Protein AF-A0A1V3WRS3-F1 (afdb_monomer)

Nearest PDB structures (foldseek):
  6uuj-assembly3_G  TM=9.631E-01  e=1.155E-05  Mycobacterium tuberculosis H37Rv
  5xfs-assembly1_A  TM=9.605E-01  e=1.353E-02  Mycobacterium tuberculosis H37Rv
  4w4k-assembly2_C  TM=9.238E-01  e=1.215E-01  Mycobacterium tuberculosis str. Erdman = ATCC 35801
  2g38-assembly2_C  TM=9.217E-01  e=1.394E-01  Mycobacterium tuberculosis H37Rv
  4w4k-assembly1_A  TM=9.145E-01  e=1.301E-01  Mycobacterium tuberculosis str. Erdman = ATCC 35801

Mean predicted aligned error: 4.62 Å

Foldseek 3Di:
DVVVLVVLVVVLVVCLCVQQQFDFPDDDPVSVVVSNVRNVVSVVVSVVSVVVS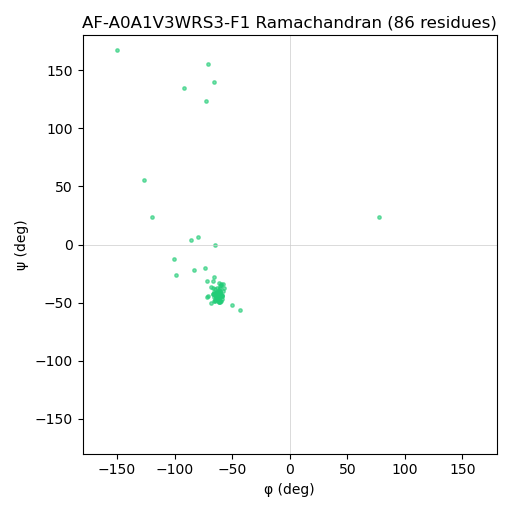VVVVVVVVVVVVVVVVVVVVVVVVVVVCVVVVVPD

Solvent-accessible surface area (backbone atoms only — not comparable to full-atom values): 4763 Å² total; per-residue (Å²): 94,65,72,58,41,52,51,49,51,53,54,50,62,70,44,43,64,74,39,43,60,44,73,47,92,46,92,50,71,65,36,45,52,49,19,52,49,47,14,51,51,31,46,56,50,51,52,54,51,52,54,50,46,52,50,52,46,55,51,36,50,57,53,50,55,49,51,51,51,50,54,52,49,52,52,52,49,51,51,50,41,55,74,72,49,72,85,116

Organism: Mycobacterium kansasii (NCBI:txid1768)

Structure (mmCIF, N/CA/C/O backbone):
data_AF-A0A1V3WRS3-F1
#
_entry.id   AF-A0A1V3WRS3-F1
#
loop_
_atom_site.group_PDB
_atom_site.id
_atom_site.type_symbol
_atom_site.label_atom_id
_atom_site.label_alt_id
_atom_site.label_comp_id
_atom_site.label_asym_id
_atom_site.label_entity_id
_atom_site.label_seq_id
_atom_site.pdbx_PDB_ins_code
_atom_site.Cartn_x
_atom_site.Cartn_y
_atom_site.Cartn_z
_atom_site.occupancy
_atom_site.B_iso_or_equiv
_atom_site.auth_seq_id
_atom_site.auth_comp_id
_atom_site.auth_asym_id
_atom_site.auth_atom_id
_atom_site.pdbx_PDB_model_num
ATOM 1 N N . MET A 1 1 ? 8.949 -1.689 -12.241 1.00 91.56 1 MET A N 1
ATOM 2 C CA . MET A 1 1 ? 8.218 -0.899 -11.225 1.00 91.56 1 MET A CA 1
ATOM 3 C C . MET A 1 1 ? 6.779 -1.365 -11.069 1.00 91.56 1 MET A C 1
ATOM 5 O O . MET A 1 1 ? 6.388 -1.624 -9.944 1.00 91.56 1 MET A O 1
ATOM 9 N N . GLU A 1 2 ? 6.043 -1.589 -12.161 1.00 92.31 2 GLU A N 1
ATOM 10 C CA . GLU A 1 2 ? 4.647 -2.067 -12.150 1.00 92.31 2 GLU A CA 1
ATOM 11 C C . GLU A 1 2 ? 4.354 -3.205 -11.149 1.00 92.31 2 GLU A C 1
ATOM 13 O O . GLU A 1 2 ? 3.531 -3.035 -10.253 1.00 92.31 2 GLU A O 1
ATOM 18 N N . ALA A 1 3 ? 5.075 -4.331 -11.224 1.00 95.44 3 ALA A N 1
ATOM 19 C CA . ALA A 1 3 ? 4.853 -5.471 -10.326 1.00 95.44 3 ALA A CA 1
ATOM 20 C C . ALA A 1 3 ? 5.078 -5.137 -8.837 1.00 95.44 3 ALA A C 1
ATOM 22 O O . ALA A 1 3 ? 4.397 -5.675 -7.963 1.00 95.44 3 ALA A O 1
ATOM 23 N N . LEU A 1 4 ? 6.022 -4.239 -8.538 1.00 96.00 4 LEU A N 1
ATOM 24 C CA . LEU A 1 4 ? 6.282 -3.789 -7.172 1.00 96.00 4 LEU A CA 1
ATOM 25 C C . LEU A 1 4 ? 5.149 -2.885 -6.674 1.00 96.00 4 LEU A C 1
ATOM 27 O O . LEU A 1 4 ? 4.656 -3.099 -5.570 1.00 96.00 4 LEU A O 1
ATOM 31 N N . THR A 1 5 ? 4.703 -1.931 -7.496 1.00 97.81 5 THR A N 1
ATOM 32 C CA . THR A 1 5 ? 3.568 -1.049 -7.183 1.00 97.81 5 THR A CA 1
ATOM 33 C C . THR A 1 5 ? 2.288 -1.858 -6.965 1.00 97.81 5 THR A C 1
ATOM 35 O O . THR A 1 5 ? 1.586 -1.635 -5.982 1.00 97.81 5 THR A O 1
ATOM 38 N N . ALA A 1 6 ? 2.021 -2.863 -7.805 1.00 98.00 6 ALA A N 1
ATOM 39 C CA . ALA A 1 6 ? 0.876 -3.761 -7.651 1.00 98.00 6 ALA A CA 1
ATOM 40 C C . ALA A 1 6 ? 0.948 -4.581 -6.353 1.00 98.00 6 ALA A C 1
ATOM 42 O O . ALA A 1 6 ? -0.040 -4.695 -5.625 1.00 98.00 6 ALA A O 1
ATOM 43 N N . ARG A 1 7 ? 2.130 -5.116 -6.017 1.00 98.19 7 ARG A N 1
ATOM 44 C CA . ARG A 1 7 ? 2.341 -5.830 -4.751 1.00 98.19 7 ARG A CA 1
ATOM 45 C C . ARG A 1 7 ? 2.128 -4.917 -3.543 1.00 98.19 7 ARG A C 1
ATOM 47 O O . ARG A 1 7 ? 1.520 -5.352 -2.567 1.00 98.19 7 ARG A O 1
ATOM 54 N N . LEU A 1 8 ? 2.616 -3.678 -3.600 1.00 97.88 8 LEU A N 1
ATOM 55 C CA . LEU A 1 8 ? 2.414 -2.692 -2.540 1.00 97.88 8 LEU A CA 1
ATOM 56 C C . LEU A 1 8 ? 0.928 -2.347 -2.382 1.00 97.88 8 LEU A C 1
ATOM 58 O O . LEU A 1 8 ? 0.428 -2.366 -1.262 1.00 97.88 8 LEU A O 1
ATOM 62 N N . ALA A 1 9 ? 0.211 -2.119 -3.485 1.00 98.44 9 ALA A N 1
ATOM 63 C CA . ALA A 1 9 ? -1.227 -1.858 -3.470 1.00 98.44 9 ALA A CA 1
ATOM 64 C C . ALA A 1 9 ? -2.021 -3.010 -2.839 1.00 98.44 9 ALA A C 1
ATOM 66 O O . ALA A 1 9 ? -2.878 -2.778 -1.988 1.00 98.44 9 ALA A O 1
ATOM 67 N N . ALA A 1 10 ? -1.697 -4.255 -3.197 1.00 98.50 10 ALA A N 1
ATOM 68 C CA . ALA A 1 10 ? -2.339 -5.433 -2.623 1.00 98.50 10 ALA A CA 1
ATOM 69 C C . ALA A 1 10 ? -2.062 -5.572 -1.116 1.00 98.50 10 ALA A C 1
ATOM 71 O O . ALA A 1 10 ? -2.980 -5.837 -0.340 1.00 98.50 10 ALA A O 1
ATOM 72 N N . ALA A 1 11 ? -0.812 -5.362 -0.690 1.00 98.31 11 ALA A N 1
ATOM 73 C CA . ALA A 1 11 ? -0.447 -5.401 0.723 1.00 98.31 11 ALA A CA 1
ATOM 74 C C . ALA A 1 11 ? -1.133 -4.281 1.524 1.00 98.31 11 ALA A C 1
ATOM 76 O O . ALA A 1 11 ? -1.631 -4.533 2.620 1.00 98.31 11 ALA A O 1
ATOM 77 N N . HIS A 1 12 ? -1.207 -3.071 0.959 1.00 98.06 12 HIS A N 1
ATOM 78 C CA . HIS A 1 12 ? -1.899 -1.935 1.566 1.00 98.06 12 HIS A CA 1
ATOM 79 C C . HIS A 1 12 ? -3.390 -2.220 1.749 1.00 98.06 12 HIS A C 1
ATOM 81 O O . HIS A 1 12 ? -3.909 -2.106 2.857 1.00 98.06 12 HIS A O 1
ATOM 87 N N . ALA A 1 13 ? -4.062 -2.692 0.694 1.00 98.31 13 ALA A N 1
ATOM 88 C CA . ALA A 1 13 ? -5.476 -3.055 0.740 1.00 98.31 13 ALA A CA 1
ATOM 89 C C . ALA A 1 13 ? -5.771 -4.137 1.793 1.00 98.31 13 ALA A C 1
ATOM 91 O O . ALA A 1 13 ? -6.762 -4.040 2.516 1.00 98.31 13 ALA A O 1
ATOM 92 N N . ALA A 1 14 ? -4.892 -5.136 1.923 1.00 98.50 14 ALA A N 1
ATOM 93 C CA . ALA A 1 14 ? -5.024 -6.188 2.930 1.00 98.50 14 ALA A CA 1
ATOM 94 C C . ALA A 1 14 ? -4.877 -5.668 4.373 1.00 98.50 14 ALA A C 1
ATOM 96 O O . ALA A 1 14 ? -5.459 -6.242 5.292 1.00 98.50 14 ALA A O 1
ATOM 97 N N . ALA A 1 15 ? -4.123 -4.585 4.583 1.00 98.00 15 ALA A N 1
ATOM 98 C CA . ALA A 1 15 ? -3.914 -3.988 5.899 1.00 98.00 15 ALA A CA 1
ATOM 99 C C . ALA A 1 15 ? -5.047 -3.042 6.334 1.00 98.00 15 ALA A C 1
ATOM 101 O O . ALA A 1 15 ? -5.212 -2.829 7.537 1.00 98.00 15 ALA A O 1
ATOM 102 N N . LEU A 1 16 ? -5.840 -2.499 5.396 1.00 98.44 16 LEU A N 1
ATOM 103 C CA . LEU A 1 16 ? -6.865 -1.485 5.687 1.00 98.44 16 LEU A CA 1
ATOM 104 C C . LEU A 1 16 ? -7.795 -1.865 6.851 1.00 98.44 16 LEU A C 1
ATOM 106 O O . LEU A 1 16 ? -7.872 -1.078 7.795 1.00 98.44 16 LEU A O 1
ATOM 110 N N . PRO A 1 17 ? -8.434 -3.055 6.884 1.00 97.44 17 PRO A N 1
ATOM 111 C CA . PRO A 1 17 ? -9.368 -3.381 7.962 1.00 97.44 17 PRO A CA 1
ATOM 112 C C . PRO A 1 17 ? -8.713 -3.358 9.347 1.00 97.44 17 PRO A C 1
ATOM 114 O O . PRO A 1 17 ? -9.338 -2.948 10.319 1.00 97.44 17 PRO A O 1
ATOM 117 N N . ALA A 1 18 ? -7.443 -3.763 9.436 1.00 97.44 18 ALA A N 1
ATOM 118 C CA . ALA A 1 18 ? -6.719 -3.817 10.701 1.00 97.44 18 ALA A CA 1
ATOM 119 C C . ALA A 1 18 ? -6.365 -2.423 11.240 1.00 97.44 18 ALA A C 1
ATOM 121 O O . ALA A 1 18 ? -6.305 -2.241 12.454 1.00 97.44 18 ALA A O 1
ATOM 122 N N . ILE A 1 19 ? -6.128 -1.447 10.358 1.00 97.19 19 ILE A N 1
ATOM 123 C CA . ILE A 1 19 ? -5.663 -0.111 10.757 1.00 97.19 19 ILE A CA 1
ATOM 124 C C . ILE A 1 19 ? -6.788 0.926 10.829 1.00 97.19 19 ILE A C 1
ATOM 126 O O . ILE A 1 19 ? -6.663 1.889 11.580 1.00 97.19 19 ILE A O 1
ATOM 130 N N . THR A 1 20 ? -7.884 0.754 10.082 1.00 98.25 20 THR A N 1
ATOM 131 C CA . THR A 1 20 ? -8.978 1.742 10.029 1.00 98.25 20 THR A CA 1
ATOM 132 C C . THR A 1 20 ? -10.185 1.380 10.890 1.00 98.25 20 THR A C 1
ATOM 134 O O . THR A 1 20 ? -11.049 2.228 11.087 1.00 98.25 20 THR A O 1
ATOM 137 N N . ALA A 1 21 ? -10.280 0.143 11.386 1.00 97.94 21 ALA A N 1
ATOM 138 C CA . ALA A 1 21 ? -11.428 -0.342 12.156 1.00 97.94 21 ALA A CA 1
ATOM 139 C C . ALA A 1 21 ? -10.999 -0.940 13.506 1.00 97.94 21 ALA A C 1
ATOM 141 O O . ALA A 1 21 ? -11.301 -2.090 13.827 1.00 97.94 21 ALA A O 1
ATOM 142 N N . VAL A 1 22 ? -10.273 -0.157 14.307 1.00 98.25 22 VAL A N 1
ATOM 143 C CA . VAL A 1 22 ? -9.821 -0.590 15.634 1.00 98.25 22 VAL A CA 1
ATOM 144 C C . VAL A 1 22 ? -11.006 -0.611 16.599 1.00 98.25 22 VAL A C 1
ATOM 146 O O . VAL A 1 22 ? -11.670 0.401 16.816 1.00 98.25 22 VAL A O 1
ATOM 149 N N . VAL A 1 23 ? -11.254 -1.773 17.203 1.00 98.12 23 VAL A N 1
ATOM 150 C CA . VAL A 1 23 ? -12.315 -1.973 18.198 1.00 98.12 23 VAL A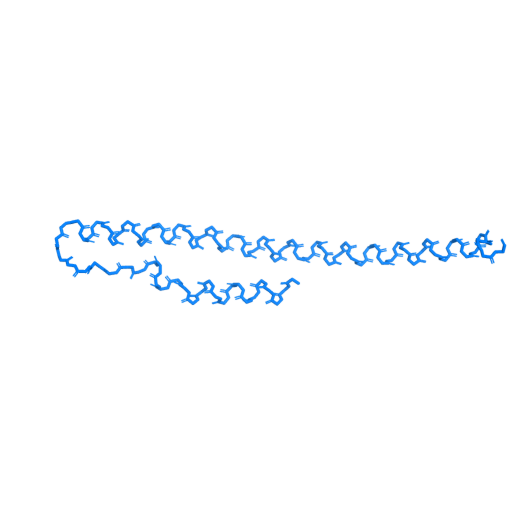 CA 1
ATOM 151 C C . VAL A 1 23 ? -11.746 -1.737 19.603 1.00 98.12 23 VAL A C 1
ATOM 153 O O . VAL A 1 23 ? -10.659 -2.238 19.902 1.00 98.12 23 VAL A O 1
ATOM 156 N N . PRO A 1 24 ? -12.442 -0.991 20.481 1.00 98.19 24 PRO A N 1
ATOM 157 C CA . PRO A 1 24 ? -11.964 -0.760 21.838 1.00 98.19 24 PRO A CA 1
ATOM 158 C C . PRO A 1 24 ? -11.930 -2.062 22.659 1.00 98.19 24 PRO A C 1
ATOM 160 O O . PRO A 1 24 ? -12.869 -2.857 22.579 1.00 98.19 24 PRO A O 1
ATOM 163 N N . PRO A 1 25 ? -10.887 -2.282 23.483 1.00 97.88 25 PRO A N 1
ATOM 164 C CA . PRO A 1 25 ? -10.764 -3.491 24.302 1.00 97.88 25 PRO A CA 1
ATOM 165 C C . PRO A 1 25 ? -11.724 -3.511 25.505 1.00 97.88 25 PRO A C 1
ATOM 167 O O . PRO A 1 25 ? -11.993 -4.577 26.055 1.00 97.88 25 PRO A O 1
ATOM 170 N N . ALA A 1 26 ? -12.232 -2.348 25.922 1.00 98.25 26 ALA A N 1
ATOM 171 C CA . ALA A 1 26 ? -13.185 -2.183 27.015 1.00 98.25 26 ALA A CA 1
ATOM 172 C C . ALA A 1 26 ? -14.086 -0.954 26.786 1.00 98.25 26 ALA A C 1
ATOM 174 O O . ALA A 1 26 ? -13.828 -0.128 25.911 1.00 98.25 26 ALA A O 1
ATOM 175 N N . ALA A 1 27 ? -15.159 -0.840 27.575 1.00 98.19 27 ALA A N 1
ATOM 176 C CA . ALA A 1 27 ? -16.156 0.230 27.453 1.00 98.19 27 ALA A CA 1
ATOM 177 C C . ALA A 1 27 ? -15.800 1.522 28.217 1.00 98.19 27 ALA A C 1
ATOM 179 O O . ALA A 1 27 ? -16.612 2.445 28.270 1.00 98.19 27 ALA A O 1
ATOM 180 N N . ASP A 1 28 ? -14.624 1.601 28.842 1.00 98.69 28 ASP A N 1
ATOM 181 C CA . ASP A 1 28 ? -14.195 2.819 29.521 1.00 98.69 28 ASP A CA 1
ATOM 182 C C . ASP A 1 28 ? -13.853 3.938 28.509 1.00 98.69 28 ASP A C 1
ATOM 184 O O . ASP A 1 28 ? -13.490 3.657 27.358 1.00 98.69 28 ASP A O 1
ATOM 188 N N . PRO A 1 29 ? -13.941 5.220 28.914 1.00 98.50 29 PRO A N 1
ATOM 189 C CA . PRO A 1 29 ? -13.707 6.336 28.002 1.00 98.50 29 PRO A CA 1
ATOM 190 C C . PRO A 1 29 ? -12.324 6.332 27.337 1.00 98.50 29 PRO A C 1
ATOM 192 O O . PRO A 1 29 ? -12.215 6.737 26.181 1.00 98.50 29 PRO A O 1
ATOM 195 N N . VAL A 1 30 ? -11.275 5.864 28.027 1.00 98.56 30 VAL A N 1
ATOM 196 C CA . VAL A 1 30 ? -9.906 5.854 27.489 1.00 98.56 30 VAL A CA 1
ATOM 197 C C . VAL A 1 30 ? -9.789 4.815 26.380 1.00 98.56 30 VAL A C 1
ATOM 199 O O . VAL A 1 30 ? -9.262 5.128 25.311 1.00 98.56 30 VAL A O 1
ATOM 202 N N . SER A 1 31 ? -10.333 3.615 26.585 1.00 98.69 31 SER A N 1
ATOM 203 C CA . SER A 1 31 ? -10.368 2.557 25.570 1.00 98.69 31 SER A CA 1
ATOM 204 C C . SER A 1 31 ? -11.108 2.993 24.305 1.00 98.69 31 SER A C 1
ATOM 206 O O . SER A 1 31 ? -10.584 2.837 23.199 1.00 98.69 31 SER A O 1
ATOM 208 N N . ILE A 1 32 ? -12.294 3.594 24.456 1.00 98.75 32 ILE A N 1
ATOM 209 C CA . ILE A 1 32 ? -13.103 4.083 23.327 1.00 98.75 32 ILE A CA 1
ATOM 210 C C . ILE A 1 32 ? -12.361 5.182 22.565 1.00 98.75 32 ILE A C 1
ATOM 212 O O . ILE A 1 32 ? -12.249 5.130 21.339 1.00 98.75 32 ILE A O 1
ATOM 216 N N . GLN A 1 33 ? -11.829 6.171 23.282 1.00 98.56 33 GLN A N 1
ATOM 217 C CA . GLN A 1 33 ? -11.180 7.320 22.662 1.00 98.56 33 GLN A CA 1
ATOM 218 C C . GLN A 1 33 ? -9.869 6.932 21.970 1.00 98.56 33 GLN A C 1
ATOM 220 O O . GLN A 1 33 ? -9.583 7.416 20.875 1.00 98.56 33 GLN A O 1
ATOM 225 N N . THR A 1 34 ? -9.119 5.996 22.554 1.00 98.44 34 THR A N 1
ATOM 226 C CA . THR A 1 34 ? -7.891 5.454 21.960 1.00 98.44 34 THR A CA 1
ATOM 227 C C . THR A 1 34 ? -8.192 4.697 20.666 1.00 98.44 34 THR A C 1
ATOM 229 O O . THR A 1 34 ? -7.558 4.959 19.646 1.00 98.44 34 THR A O 1
ATOM 232 N N . ALA A 1 35 ? -9.193 3.811 20.662 1.00 98.62 35 ALA A N 1
ATOM 233 C CA . ALA A 1 35 ? -9.588 3.066 19.465 1.00 98.62 35 ALA A CA 1
ATOM 234 C C . ALA A 1 35 ? -10.085 3.984 18.332 1.00 98.62 35 ALA A C 1
ATOM 236 O O . ALA A 1 35 ? -9.701 3.810 17.171 1.00 98.62 35 ALA A O 1
ATOM 237 N N . ALA A 1 36 ? -10.874 5.011 18.665 1.00 98.56 36 ALA A N 1
ATOM 238 C CA . ALA A 1 36 ? -11.313 6.024 17.706 1.00 98.56 36 ALA A CA 1
ATOM 239 C C . ALA A 1 36 ? -10.133 6.840 17.141 1.00 98.56 36 ALA A C 1
ATOM 241 O O . ALA A 1 36 ? -10.066 7.083 15.932 1.00 98.56 36 ALA A O 1
ATOM 242 N N . GLY A 1 37 ? -9.176 7.216 17.997 1.00 98.56 37 GLY A N 1
ATOM 243 C CA . GLY A 1 37 ? -7.957 7.919 17.598 1.00 98.56 37 GLY A CA 1
ATOM 244 C C . GLY A 1 37 ? -7.103 7.099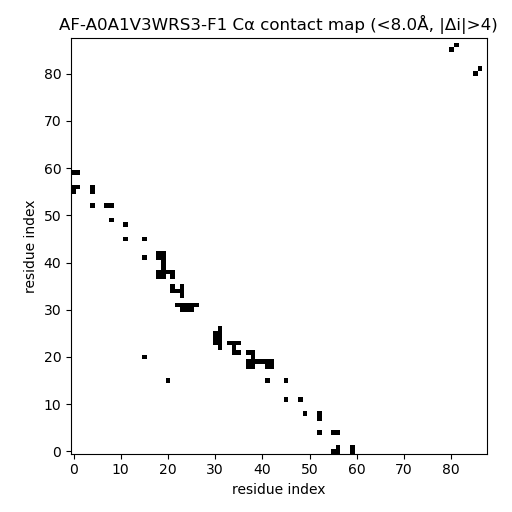 16.631 1.00 98.56 37 GLY A C 1
ATOM 245 O O . GLY A 1 37 ? -6.738 7.600 15.567 1.00 98.56 37 GLY A O 1
ATOM 246 N N . PHE A 1 38 ? -6.854 5.822 16.940 1.00 98.50 38 PHE A N 1
ATOM 247 C CA . PHE A 1 38 ? -6.116 4.924 16.047 1.00 98.50 38 PHE A CA 1
ATOM 248 C C . PHE A 1 38 ? -6.834 4.703 14.715 1.00 98.50 38 PHE A C 1
ATOM 250 O O . PHE A 1 38 ? -6.188 4.790 13.677 1.00 98.50 38 PHE A O 1
ATOM 257 N N . SER A 1 39 ? -8.152 4.494 14.721 1.00 98.50 39 SER A N 1
ATOM 258 C CA . SER A 1 39 ? -8.938 4.316 13.488 1.00 98.50 39 SER A CA 1
ATOM 259 C C . SER A 1 39 ? -8.879 5.553 12.583 1.00 98.50 39 SER A C 1
ATOM 261 O O . SER A 1 39 ? -8.719 5.445 11.364 1.00 98.50 39 SER A O 1
ATOM 263 N N . THR A 1 40 ? -8.944 6.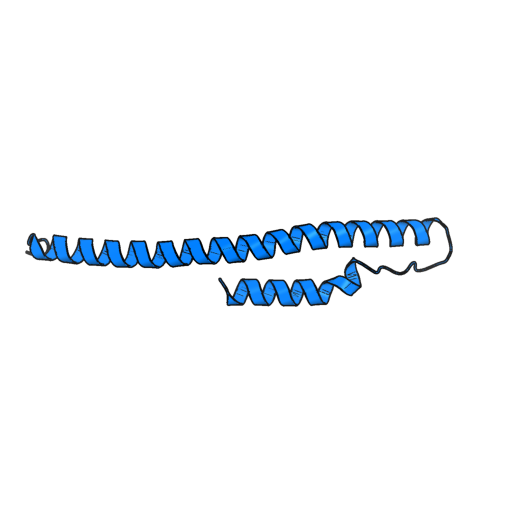745 13.184 1.00 98.62 40 THR A N 1
ATOM 264 C CA . THR A 1 40 ? -8.813 8.022 12.467 1.00 98.62 40 THR A CA 1
ATOM 265 C C . THR A 1 40 ? -7.411 8.181 11.886 1.00 98.62 40 THR A C 1
ATOM 267 O O . THR A 1 40 ? -7.259 8.467 10.698 1.00 98.62 40 THR A O 1
ATOM 270 N N . HIS A 1 41 ? -6.377 7.942 12.696 1.00 98.50 41 HIS A N 1
ATOM 271 C CA . HIS A 1 41 ? -4.990 8.013 12.247 1.00 98.50 41 HIS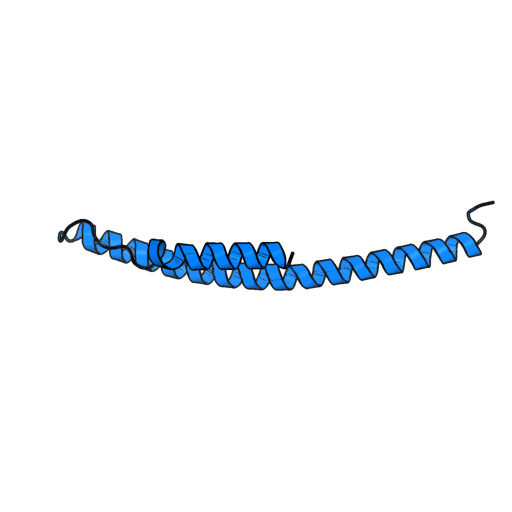 A CA 1
ATOM 272 C C . HIS A 1 41 ? -4.696 6.990 11.141 1.00 98.50 41 HIS A C 1
ATOM 274 O O . HIS A 1 41 ? -4.061 7.322 10.143 1.00 98.50 41 HIS A O 1
ATOM 280 N N . GLY A 1 42 ? -5.181 5.755 11.282 1.00 98.44 42 GLY A N 1
ATOM 281 C CA . GLY A 1 42 ? -5.050 4.708 10.274 1.00 98.44 42 GLY A CA 1
ATOM 282 C C . GLY A 1 42 ? -5.726 5.082 8.958 1.00 98.44 42 GLY A C 1
ATOM 283 O O . GLY A 1 42 ? -5.145 4.865 7.901 1.00 98.44 42 GLY A O 1
ATOM 284 N N . SER A 1 43 ? -6.897 5.724 9.011 1.00 98.50 43 SER A N 1
ATOM 285 C CA . SER A 1 43 ? -7.596 6.223 7.817 1.00 98.50 43 SER A CA 1
ATOM 286 C C . SER A 1 43 ? -6.828 7.354 7.125 1.00 98.50 43 SER A C 1
ATOM 288 O O . SER A 1 43 ? -6.684 7.344 5.904 1.00 98.50 43 SER A O 1
ATOM 290 N N . ALA A 1 44 ? -6.273 8.298 7.893 1.00 98.44 44 ALA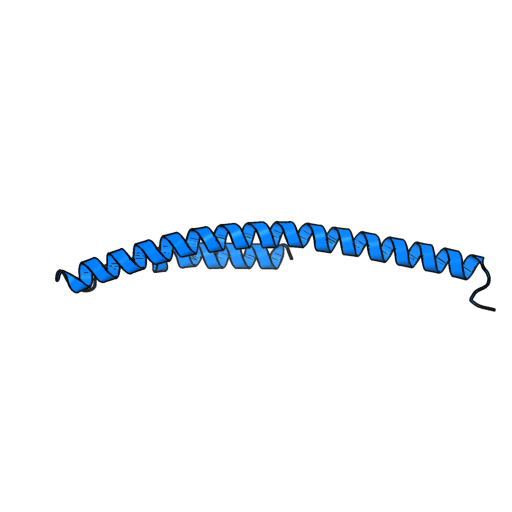 A N 1
ATOM 291 C CA . ALA A 1 44 ? -5.434 9.364 7.348 1.00 98.44 44 ALA A CA 1
ATOM 292 C C . ALA A 1 44 ? -4.150 8.806 6.709 1.00 98.44 44 ALA A C 1
ATOM 294 O O . ALA A 1 44 ? -3.795 9.174 5.591 1.00 98.44 44 ALA A O 1
ATOM 295 N N . HIS A 1 45 ? -3.486 7.862 7.381 1.00 98.19 45 HIS A N 1
ATOM 296 C CA . HIS A 1 45 ? -2.321 7.172 6.834 1.00 98.19 45 HIS A CA 1
ATOM 297 C C . HIS A 1 45 ? -2.667 6.397 5.556 1.00 98.19 45 HIS A C 1
ATOM 299 O O . HIS A 1 45 ? -1.914 6.444 4.585 1.00 98.19 45 HIS A O 1
ATOM 305 N N . ALA A 1 46 ? -3.824 5.730 5.525 1.00 98.38 46 ALA A N 1
ATOM 306 C CA . ALA A 1 46 ? -4.271 4.972 4.366 1.00 98.38 46 ALA A CA 1
ATOM 307 C C . ALA A 1 46 ? -4.449 5.829 3.109 1.00 98.38 46 ALA A C 1
ATOM 309 O O . ALA A 1 46 ? -4.095 5.365 2.023 1.00 98.38 46 ALA A O 1
ATOM 310 N N . ALA A 1 47 ? -4.942 7.061 3.261 1.00 98.25 47 ALA A N 1
ATOM 311 C CA . ALA A 1 47 ? -5.056 8.019 2.166 1.00 98.25 47 ALA A CA 1
ATOM 312 C C . ALA A 1 47 ? -3.675 8.427 1.623 1.00 98.25 47 ALA A C 1
ATOM 314 O O . ALA A 1 47 ? -3.429 8.315 0.426 1.00 98.25 47 ALA A O 1
ATOM 315 N N . VAL A 1 48 ? -2.740 8.790 2.508 1.00 98.44 48 VAL A N 1
ATOM 316 C CA . VAL A 1 48 ? -1.371 9.178 2.114 1.00 98.44 48 VAL A CA 1
ATOM 317 C C . VAL A 1 48 ? -0.639 8.035 1.403 1.00 98.44 48 VAL A C 1
ATOM 319 O O . VAL A 1 48 ? 0.049 8.253 0.409 1.00 98.44 48 VAL A O 1
ATOM 322 N N . VAL A 1 49 ? -0.787 6.795 1.879 1.00 98.25 49 VAL A N 1
ATOM 323 C CA . VAL A 1 49 ? -0.171 5.629 1.224 1.00 98.25 49 VAL A CA 1
ATOM 324 C C . VAL A 1 49 ? -0.784 5.375 -0.154 1.00 98.25 49 VAL A C 1
ATOM 326 O O . VAL A 1 49 ? -0.050 5.025 -1.077 1.00 98.25 49 VAL A O 1
ATOM 329 N N . ALA A 1 50 ? -2.094 5.575 -0.323 1.00 98.19 50 ALA A N 1
ATOM 330 C CA . ALA A 1 50 ? -2.739 5.443 -1.627 1.00 98.19 50 ALA A CA 1
ATOM 331 C C . ALA A 1 50 ? -2.177 6.452 -2.645 1.00 98.19 50 ALA A C 1
ATOM 333 O O . ALA A 1 50 ? -1.811 6.048 -3.749 1.00 98.19 50 ALA A O 1
ATOM 334 N N . GLU A 1 51 ? -2.009 7.719 -2.252 1.00 98.50 51 GLU A N 1
ATOM 335 C CA . GLU A 1 51 ? -1.349 8.739 -3.085 1.00 98.50 51 GLU A CA 1
ATOM 336 C C . GLU A 1 51 ? 0.098 8.347 -3.424 1.00 98.50 51 GLU A C 1
ATOM 338 O O . GLU A 1 51 ? 0.526 8.435 -4.575 1.00 98.50 51 GLU A O 1
ATOM 343 N N . GLY A 1 52 ? 0.849 7.840 -2.442 1.00 98.00 52 GLY A N 1
ATOM 344 C CA . GLY A 1 52 ? 2.222 7.379 -2.654 1.00 98.00 52 GLY A CA 1
ATOM 345 C C . GLY A 1 52 ? 2.332 6.199 -3.628 1.00 98.00 52 GLY A C 1
ATOM 346 O O . GLY A 1 52 ? 3.265 6.147 -4.428 1.00 98.00 52 GLY A O 1
ATOM 347 N N . ILE A 1 53 ? 1.381 5.259 -3.597 1.00 98.38 53 ILE A N 1
ATOM 348 C CA . ILE A 1 53 ? 1.308 4.139 -4.550 1.00 98.38 53 ILE A CA 1
ATOM 349 C C . ILE A 1 53 ? 1.059 4.657 -5.969 1.00 98.38 53 ILE A C 1
ATOM 351 O O . ILE A 1 53 ? 1.709 4.195 -6.911 1.00 98.38 53 ILE A O 1
ATOM 355 N N . GLU A 1 54 ? 0.140 5.610 -6.122 1.00 97.56 54 GLU A N 1
ATOM 356 C CA . GLU A 1 54 ? -0.164 6.227 -7.413 1.00 97.56 54 GLU A CA 1
ATOM 357 C C . GLU A 1 54 ? 1.067 6.937 -7.992 1.00 97.56 54 GLU A C 1
ATOM 359 O O . GLU A 1 54 ? 1.457 6.680 -9.135 1.00 97.56 54 GLU A O 1
ATOM 364 N N . GLU A 1 55 ? 1.727 7.772 -7.187 1.00 97.94 55 GLU A N 1
ATOM 365 C CA . GLU A 1 55 ? 2.918 8.503 -7.617 1.00 97.94 55 GLU A CA 1
ATOM 366 C C . GLU A 1 55 ? 4.086 7.561 -7.936 1.00 97.94 55 GLU A C 1
ATOM 368 O O . GLU A 1 55 ? 4.775 7.742 -8.939 1.00 97.94 55 GLU A O 1
ATOM 373 N N . LEU A 1 56 ? 4.276 6.490 -7.159 1.00 97.25 56 LEU A N 1
ATOM 374 C CA . LEU A 1 56 ? 5.282 5.473 -7.469 1.00 97.25 56 LEU A CA 1
ATOM 375 C C . LEU A 1 56 ? 5.014 4.801 -8.825 1.00 97.25 56 LEU A C 1
ATOM 377 O O . LEU A 1 56 ? 5.950 4.530 -9.582 1.00 97.25 56 LEU A O 1
ATOM 381 N N . GLY A 1 57 ? 3.745 4.528 -9.139 1.00 96.75 57 GLY A N 1
ATOM 382 C CA . GLY A 1 57 ? 3.326 4.017 -10.444 1.00 96.75 57 GLY A CA 1
ATOM 383 C C . GLY A 1 57 ? 3.679 4.977 -11.580 1.00 96.75 57 GLY A C 1
ATOM 384 O O . GLY A 1 57 ? 4.325 4.570 -12.548 1.00 96.75 57 GLY A O 1
ATOM 385 N N . ARG A 1 58 ? 3.331 6.260 -11.425 1.00 96.88 58 ARG A N 1
ATOM 386 C CA . ARG A 1 58 ? 3.635 7.332 -12.388 1.00 96.88 58 ARG A CA 1
ATOM 387 C C . ARG A 1 58 ? 5.139 7.505 -12.601 1.00 96.88 58 ARG A C 1
ATOM 389 O O . ARG A 1 58 ? 5.609 7.490 -13.736 1.00 96.88 58 ARG A O 1
ATOM 396 N N . SER A 1 59 ? 5.902 7.575 -11.515 1.00 97.06 59 SER A N 1
ATOM 397 C CA . SER A 1 59 ? 7.366 7.625 -11.543 1.00 97.06 59 SER A CA 1
ATOM 398 C C . SER A 1 59 ? 7.968 6.418 -12.273 1.00 97.06 59 SER A C 1
ATOM 400 O O . SER A 1 59 ? 8.927 6.555 -13.031 1.00 97.06 59 SER A O 1
ATOM 402 N N . GLY A 1 60 ? 7.379 5.228 -12.111 1.00 96.31 60 GLY A N 1
ATOM 403 C CA . GLY A 1 60 ? 7.800 4.021 -12.819 1.00 96.31 60 GLY A CA 1
ATOM 404 C C . GLY A 1 60 ? 7.716 4.127 -14.346 1.00 96.31 60 GLY A C 1
ATOM 405 O O . GLY A 1 60 ? 8.578 3.569 -15.026 1.00 96.31 60 GLY A O 1
ATOM 406 N N . ILE A 1 61 ? 6.729 4.857 -14.875 1.00 96.62 61 ILE A N 1
ATOM 407 C CA . ILE A 1 61 ? 6.594 5.130 -16.314 1.00 96.62 61 ILE A CA 1
ATOM 408 C C . ILE A 1 61 ? 7.729 6.045 -16.780 1.00 96.62 61 ILE A C 1
ATOM 410 O O . ILE A 1 61 ? 8.447 5.689 -17.710 1.00 96.62 61 ILE A O 1
ATOM 414 N N . GLY A 1 62 ? 7.967 7.159 -16.081 1.00 95.81 62 GLY A N 1
ATOM 415 C CA . GLY A 1 62 ? 9.034 8.101 -16.444 1.00 95.81 62 GLY A CA 1
ATOM 416 C C . GLY A 1 62 ? 10.434 7.473 -16.418 1.00 95.81 62 GLY A C 1
ATOM 417 O O . GLY A 1 62 ? 11.270 7.754 -17.280 1.00 95.81 62 GLY A O 1
ATOM 418 N N . VAL A 1 63 ? 10.693 6.556 -15.478 1.00 96.81 63 VAL A N 1
ATOM 419 C CA . VAL A 1 63 ? 11.945 5.777 -15.449 1.00 96.81 63 VAL A CA 1
ATOM 420 C C . VAL A 1 63 ? 12.047 4.838 -16.655 1.00 96.81 63 VAL A C 1
ATOM 422 O O . VAL A 1 63 ? 13.123 4.721 -17.242 1.00 96.81 63 VAL A O 1
ATOM 425 N N . ALA A 1 64 ? 10.952 4.184 -17.053 1.00 96.06 64 ALA A N 1
ATOM 426 C CA . ALA A 1 64 ? 10.942 3.303 -18.221 1.00 96.06 64 ALA A CA 1
ATOM 427 C C . ALA A 1 64 ? 11.188 4.078 -19.527 1.00 96.06 64 ALA A C 1
ATOM 429 O O . ALA A 1 64 ? 12.024 3.667 -20.333 1.00 96.06 64 ALA A O 1
ATOM 430 N N . GLU A 1 65 ? 10.526 5.223 -19.705 1.00 97.69 65 GLU A N 1
ATOM 431 C CA . GLU A 1 65 ? 10.737 6.127 -20.843 1.00 97.69 65 GLU A CA 1
ATOM 432 C C . GLU A 1 65 ? 12.187 6.614 -20.911 1.00 97.69 65 GLU A C 1
ATOM 434 O O . GLU A 1 65 ? 12.817 6.576 -21.969 1.00 97.69 65 GLU A O 1
ATOM 439 N N . SER A 1 66 ? 12.748 7.000 -19.762 1.00 97.19 66 SER A N 1
ATOM 440 C CA . SER A 1 66 ? 14.152 7.403 -19.662 1.00 97.19 66 SER A CA 1
ATOM 441 C C . SER A 1 66 ? 15.095 6.266 -20.064 1.00 97.19 66 SER A C 1
ATOM 443 O O . SER A 1 66 ? 16.052 6.496 -20.797 1.00 97.19 66 SER A O 1
ATOM 445 N N . GLY A 1 67 ? 14.807 5.029 -19.645 1.00 96.94 67 GLY A N 1
ATOM 446 C CA . GLY A 1 67 ? 15.572 3.845 -20.043 1.00 96.94 67 GLY A CA 1
ATOM 447 C C . GLY A 1 67 ? 15.587 3.621 -21.558 1.00 96.94 67 GLY A C 1
ATOM 448 O O . GLY A 1 67 ? 16.645 3.360 -22.127 1.00 96.94 67 GLY A O 1
ATOM 449 N N . VAL A 1 68 ? 14.437 3.780 -22.223 1.00 98.19 68 VAL A N 1
ATOM 450 C CA . VAL A 1 68 ? 14.342 3.708 -23.692 1.00 98.19 68 VAL A CA 1
ATOM 451 C C . VAL A 1 68 ? 15.143 4.833 -24.348 1.00 98.19 68 VAL A C 1
ATOM 453 O O . VAL A 1 68 ? 15.897 4.576 -25.285 1.00 98.19 68 VAL A O 1
ATOM 456 N N . SER A 1 69 ? 15.009 6.062 -23.844 1.00 98.06 69 SER A N 1
ATOM 457 C CA . SER A 1 69 ? 15.717 7.234 -24.368 1.00 98.06 69 SER A CA 1
ATOM 458 C C . SER A 1 69 ? 17.236 7.071 -24.292 1.00 98.06 69 SER A C 1
ATOM 460 O O . SER A 1 69 ? 17.922 7.244 -25.300 1.00 98.06 69 SER A O 1
ATOM 462 N N . TYR A 1 70 ? 17.765 6.657 -23.134 1.00 97.88 70 TYR A N 1
ATOM 463 C CA . TYR A 1 70 ? 19.199 6.415 -22.972 1.00 97.88 70 TYR A CA 1
ATOM 464 C C . TYR A 1 70 ? 19.691 5.280 -23.869 1.00 97.88 70 TYR A C 1
ATOM 466 O O . TYR A 1 70 ? 20.671 5.468 -24.580 1.00 97.88 70 TYR A O 1
ATOM 474 N N . ALA A 1 71 ? 18.978 4.151 -23.939 1.00 98.31 71 ALA A N 1
ATOM 475 C CA . ALA A 1 71 ? 19.370 3.044 -24.813 1.00 98.31 71 ALA A CA 1
ATOM 476 C C . ALA A 1 71 ? 19.404 3.449 -26.301 1.00 98.31 71 ALA A C 1
ATOM 478 O O . ALA A 1 71 ? 20.323 3.077 -27.032 1.00 98.31 71 ALA A O 1
ATOM 479 N N . ALA A 1 72 ? 18.419 4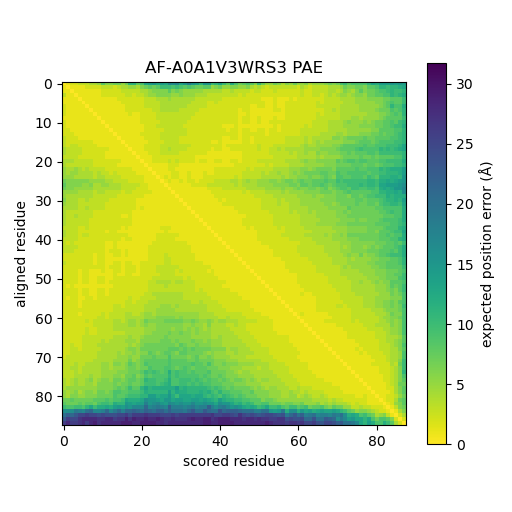.230 -26.755 1.00 98.12 72 ALA A N 1
ATOM 480 C CA . ALA A 1 72 ? 18.381 4.747 -28.120 1.00 98.12 72 ALA A CA 1
ATOM 481 C C . ALA A 1 72 ? 19.511 5.757 -28.386 1.00 98.12 72 ALA A C 1
ATOM 483 O O . ALA A 1 72 ? 20.159 5.695 -29.433 1.00 98.12 72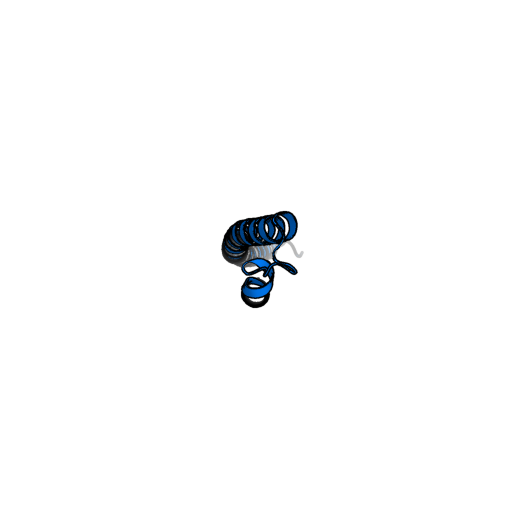 ALA A O 1
ATOM 484 N N . GLY A 1 73 ? 19.766 6.663 -27.437 1.00 97.81 73 GLY A N 1
ATOM 485 C CA . GLY A 1 73 ? 20.856 7.636 -27.506 1.00 97.81 73 GLY A CA 1
ATOM 486 C C . GLY A 1 73 ? 22.231 6.971 -27.557 1.00 97.81 73 GLY A C 1
ATOM 487 O O . GLY A 1 73 ? 23.038 7.310 -28.423 1.00 97.81 73 GLY A O 1
ATOM 488 N N . ASP A 1 74 ? 22.465 5.972 -26.707 1.00 98.06 74 ASP A N 1
ATOM 489 C CA . ASP A 1 74 ? 23.708 5.198 -26.670 1.00 98.06 74 ASP A CA 1
ATOM 490 C C . ASP A 1 74 ? 23.941 4.456 -27.993 1.00 98.06 74 ASP A C 1
ATOM 492 O O . ASP A 1 74 ? 25.043 4.485 -28.544 1.00 98.06 74 ASP A O 1
ATOM 496 N N . ALA A 1 75 ? 22.895 3.848 -28.562 1.00 97.50 75 ALA A N 1
ATOM 497 C CA . ALA A 1 75 ? 22.979 3.196 -29.866 1.00 97.50 75 ALA A CA 1
ATOM 498 C C . ALA A 1 75 ? 23.319 4.194 -30.990 1.00 97.50 75 ALA A C 1
ATOM 500 O O . ALA A 1 75 ? 24.188 3.922 -31.822 1.00 97.50 75 ALA A O 1
ATOM 501 N N . ALA A 1 76 ? 22.679 5.367 -31.005 1.00 97.06 76 ALA A N 1
ATOM 502 C CA . ALA A 1 76 ? 22.957 6.414 -31.989 1.00 97.06 76 ALA A CA 1
ATOM 503 C C . ALA A 1 76 ? 24.389 6.966 -31.861 1.00 97.06 76 ALA A C 1
ATOM 505 O O . ALA A 1 76 ? 25.077 7.162 -32.870 1.00 97.06 76 ALA A O 1
ATOM 506 N N . ALA A 1 77 ? 24.862 7.173 -30.630 1.00 95.69 77 ALA A N 1
ATOM 507 C CA . ALA A 1 77 ? 26.227 7.601 -30.353 1.00 95.69 77 ALA A CA 1
ATOM 508 C C . ALA A 1 77 ? 27.249 6.551 -30.818 1.00 95.69 77 ALA A C 1
ATOM 510 O O . ALA A 1 77 ? 28.214 6.899 -31.499 1.00 95.69 77 ALA A O 1
ATOM 511 N N . ALA A 1 78 ? 27.007 5.266 -30.539 1.00 95.50 78 ALA A N 1
ATOM 512 C CA . ALA A 1 78 ? 27.873 4.172 -30.970 1.00 95.50 78 ALA A CA 1
ATOM 513 C C . ALA A 1 78 ? 27.975 4.066 -32.503 1.00 95.50 78 ALA A C 1
ATOM 515 O O . ALA A 1 78 ? 29.075 3.899 -33.039 1.00 95.50 78 ALA A O 1
ATOM 516 N N . VAL A 1 79 ? 26.854 4.213 -33.221 1.00 95.38 79 VAL A N 1
ATOM 517 C CA . VAL A 1 79 ? 26.831 4.245 -34.696 1.00 95.38 79 VAL A CA 1
ATOM 518 C C . VAL A 1 79 ? 27.626 5.434 -35.224 1.00 95.38 79 VAL A C 1
ATOM 520 O O . VAL A 1 79 ? 28.454 5.266 -36.118 1.00 95.38 79 VAL A O 1
ATOM 523 N N . THR A 1 80 ? 27.419 6.619 -34.648 1.00 94.88 80 THR A N 1
ATOM 524 C CA . THR A 1 80 ? 28.117 7.844 -35.062 1.00 94.88 80 THR A CA 1
ATOM 525 C C . THR A 1 80 ? 29.624 7.715 -34.854 1.00 94.88 80 THR A C 1
ATOM 527 O O . THR A 1 80 ? 30.389 7.987 -35.775 1.00 94.88 80 THR A O 1
ATOM 530 N N . TYR A 1 81 ? 30.051 7.231 -33.684 1.00 90.94 81 TYR A N 1
ATOM 531 C CA . TYR A 1 81 ? 31.463 7.017 -33.365 1.00 90.94 81 TYR A CA 1
ATOM 532 C C . TYR A 1 81 ? 32.122 5.978 -34.283 1.00 90.94 81 TYR A C 1
ATOM 534 O O . TYR A 1 81 ? 33.243 6.170 -34.757 1.00 90.94 81 TYR A O 1
ATOM 542 N N . SER A 1 82 ? 31.406 4.892 -34.588 1.00 90.25 82 SER A N 1
ATOM 543 C CA . SER A 1 82 ? 31.883 3.863 -35.518 1.00 90.25 82 SER A CA 1
ATOM 544 C C . SER A 1 82 ? 32.015 4.411 -36.941 1.00 90.25 82 SER A C 1
ATOM 546 O O . SER A 1 82 ? 33.024 4.175 -37.601 1.00 90.25 82 SER A O 1
ATOM 548 N N . ALA A 1 83 ? 31.036 5.197 -37.396 1.00 90.12 83 ALA A N 1
ATOM 549 C CA . ALA A 1 83 ? 31.065 5.849 -38.701 1.00 90.12 83 ALA A CA 1
ATOM 550 C C . ALA A 1 83 ? 32.168 6.916 -38.809 1.00 90.12 83 ALA A C 1
ATOM 552 O O . ALA A 1 83 ? 32.732 7.096 -39.886 1.00 90.12 83 ALA A O 1
ATOM 553 N N . SER A 1 84 ? 32.520 7.591 -37.709 1.00 89.81 84 SER A N 1
ATOM 554 C CA . SER A 1 84 ? 33.628 8.554 -37.666 1.00 89.81 84 SER A CA 1
ATOM 555 C C . SER A 1 84 ? 35.016 7.910 -37.549 1.00 89.81 84 SER A C 1
ATOM 557 O O . SER A 1 84 ? 35.995 8.627 -37.362 1.00 89.81 84 SER A O 1
ATOM 559 N N . GLY A 1 85 ? 35.124 6.579 -37.637 1.00 75.94 85 GLY A N 1
ATOM 560 C CA . GLY A 1 85 ? 36.405 5.872 -37.568 1.00 75.94 85 GLY A CA 1
ATOM 561 C C . GLY A 1 85 ? 36.965 5.729 -36.153 1.00 75.94 85 GLY A C 1
ATOM 562 O O . GLY A 1 85 ? 38.160 5.539 -35.994 1.00 75.94 85 GLY A O 1
ATOM 563 N N . GLY A 1 86 ? 36.130 5.788 -35.113 1.00 67.00 86 GLY A N 1
ATOM 564 C CA . GLY A 1 86 ? 36.562 5.671 -33.715 1.00 67.00 86 GLY A CA 1
ATOM 565 C C . GLY A 1 86 ? 37.156 4.312 -33.302 1.00 67.00 86 GLY A C 1
ATOM 566 O O . GLY A 1 86 ? 37.541 4.141 -32.152 1.00 67.00 86 GLY A O 1
ATOM 567 N N . TRP A 1 87 ? 37.241 3.343 -34.218 1.00 63.41 87 TRP A N 1
ATOM 568 C CA . TRP A 1 87 ? 37.810 2.008 -33.986 1.00 63.41 87 TRP A CA 1
ATOM 569 C C . TRP A 1 87 ? 39.026 1.689 -34.882 1.00 63.41 87 TRP A C 1
ATOM 571 O O . TRP A 1 87 ? 39.309 0.514 -35.118 1.00 63.41 87 TRP A O 1
ATOM 581 N N . VAL A 1 88 ? 39.741 2.703 -35.385 1.00 51.94 88 VAL A N 1
ATOM 582 C CA . VAL A 1 88 ? 41.054 2.561 -36.057 1.00 51.94 88 VAL A CA 1
ATOM 583 C C . VAL A 1 88 ? 42.142 3.350 -35.347 1.00 51.94 88 VAL A C 1
ATOM 585 O O . VAL A 1 88 ? 41.857 4.479 -34.894 1.00 51.94 88 VAL A O 1
#

InterPro domains:
  IPR000084 PE-PGRS family, N-terminal [PF00934] (2-77)
  IPR038332 PPE superfamily [SSF140459] (2-56)

pLDDT: mean 95.79, std 7.32, range [51.94, 98.75]
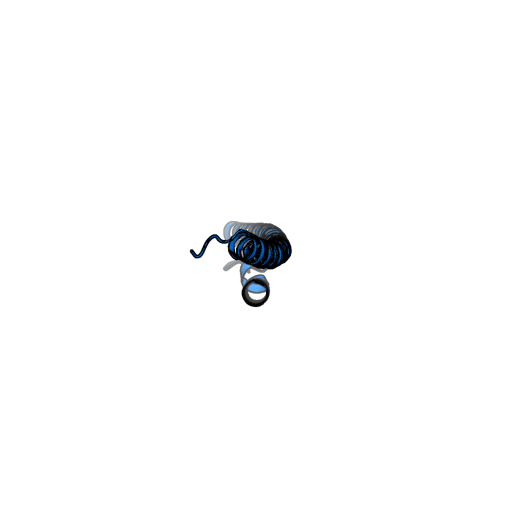
Secondary structure (DSSP, 8-state):
-HHHHHHHHHHHHHHHHHHH-PPPSSSSHHHHHHHHHHHHHHHHHHHHHHHHHHHHHHHHHHHHHHHHHHHHHHHHHHHHHHHTTTT-

Radius of gyration: 24.77 Å; Cα contacts (8 Å, |Δi|>4): 45; chains: 1; bounding box: 57×16×68 Å

Sequence (88 aa):
MEALTARLAAAHAAALPAITAVVPPAADPVSIQTAAGFSTHGSAHAAVVAEGIEELGRSGIGVAESGVSYAAGDAAAAVTYSASGGWV